Protein AF-A0AB36GFJ5-F1 (afdb_monomer_l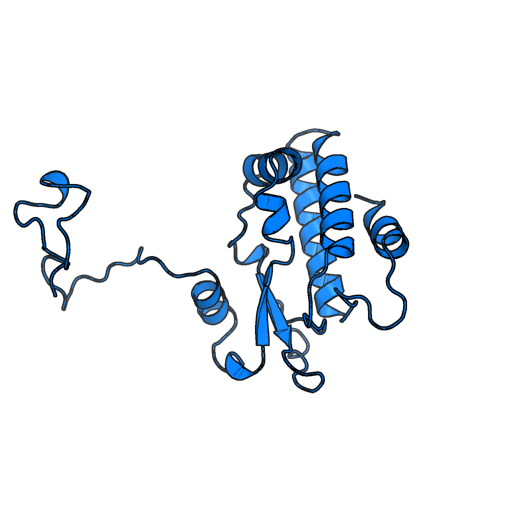ite)

pLDDT: mean 83.59, std 12.07, range [39.03, 96.19]

Secondary structure (DSSP, 8-state):
-B-SS--TTGGGG-S-TTBS-S-TTT---TT----HHHHHHHHH-GGGTTTEEEEESS-HHHHHSHHHHHHHHHTT--TT-GGGEEEEESSTT-PPPTT-SSB-S----S--HHHHHHHHHHHHHHHTSS-HHHHHHHHHHHHHHHHHHHHHT--SS-SSS--HHHHHHHHTT-

Radius of gyration: 20.12 Å; chains: 1; bounding box: 42×55×48 Å

Sequence (174 aa):
GRFVSQDPIGLQGGINLFEYAPNPIIWVDPLGLKNYRDKFWERAGEQDRGKYQVHHIIPQDIFKKEDSGNILRCHGMDVDNLGNLIGLPRNVNDHPRKGSPWFGNAQHNSNHEAYSGAVQRAIVRIGSKGSCLQQKSKLLALQKSLRRMLQRGEPIMKRSGATDQQWDGILRGY

Structure (mmCIF, N/CA/C/O backbone):
data_AF-A0AB36GFJ5-F1
#
_entry.id   AF-A0AB36GFJ5-F1
#
loop_
_atom_site.group_PDB
_atom_site.id
_atom_site.type_symbol
_atom_site.label_atom_id
_atom_site.label_alt_id
_atom_site.label_comp_id
_atom_site.label_asym_id
_atom_site.label_entity_id
_atom_site.label_seq_id
_atom_site.pdbx_PDB_ins_code
_atom_site.Cartn_x
_atom_site.Cartn_y
_atom_site.Cartn_z
_atom_site.occupancy
_atom_site.B_iso_or_equiv
_atom_site.auth_seq_id
_atom_site.auth_comp_id
_atom_site.auth_asym_id
_atom_site.auth_atom_id
_atom_site.pdbx_PDB_model_num
ATOM 1 N N . GLY A 1 1 ? 18.970 -29.376 12.274 1.00 67.88 1 GLY A N 1
ATOM 2 C CA . GLY A 1 1 ? 19.440 -28.015 12.610 1.00 67.88 1 GLY A CA 1
ATOM 3 C C . GLY A 1 1 ? 19.233 -27.767 14.091 1.00 67.88 1 GLY A C 1
ATOM 4 O O . GLY A 1 1 ? 18.512 -28.541 14.705 1.00 67.88 1 GLY A O 1
ATOM 5 N N . ARG A 1 2 ? 19.867 -26.740 14.662 1.00 80.94 2 ARG A N 1
ATOM 6 C CA . ARG A 1 2 ? 19.649 -26.288 16.048 1.00 80.94 2 ARG A CA 1
ATOM 7 C C . ARG A 1 2 ? 19.624 -24.762 16.079 1.00 80.94 2 ARG A C 1
ATOM 9 O O . ARG A 1 2 ? 20.258 -24.149 15.217 1.00 80.94 2 ARG A O 1
ATOM 16 N N . PHE A 1 3 ? 18.923 -24.166 17.034 1.00 80.19 3 PHE A N 1
ATOM 17 C CA . PHE A 1 3 ? 18.995 -22.724 17.255 1.00 80.19 3 PHE A CA 1
ATOM 18 C C . PHE A 1 3 ? 20.374 -22.322 17.801 1.00 80.19 3 PHE A C 1
ATOM 20 O O . PHE A 1 3 ? 21.069 -23.123 18.427 1.00 80.19 3 PHE A O 1
ATOM 27 N N . VAL A 1 4 ? 20.788 -21.081 17.531 1.00 84.12 4 VAL A N 1
ATOM 28 C CA . VAL A 1 4 ? 22.058 -20.511 18.029 1.00 84.12 4 VAL A CA 1
ATOM 29 C C . VAL A 1 4 ? 21.890 -19.948 19.447 1.00 84.12 4 VAL A C 1
ATOM 31 O O . VAL A 1 4 ? 22.831 -19.945 20.234 1.00 84.12 4 VAL A O 1
ATOM 34 N N . SER A 1 5 ? 20.675 -19.524 19.786 1.00 88.62 5 SER A N 1
ATOM 35 C CA . SER A 1 5 ? 20.256 -19.056 21.108 1.00 88.62 5 SER A CA 1
ATOM 36 C C . SER A 1 5 ? 19.120 -19.930 21.646 1.00 88.62 5 SER A C 1
ATOM 38 O O . SER A 1 5 ? 18.409 -20.559 20.866 1.00 88.62 5 SER A O 1
ATOM 40 N N . GLN A 1 6 ? 18.975 -19.970 22.972 1.00 87.56 6 GLN A N 1
ATOM 41 C CA . GLN A 1 6 ? 17.916 -20.713 23.658 1.00 87.56 6 GLN A CA 1
ATOM 42 C C . GLN A 1 6 ? 16.524 -20.269 23.181 1.00 87.56 6 GLN A C 1
ATOM 44 O O . GLN A 1 6 ? 16.296 -19.072 22.989 1.00 87.56 6 GLN A O 1
ATOM 49 N N . ASP A 1 7 ? 15.610 -21.228 23.017 1.00 77.94 7 ASP A N 1
ATOM 50 C CA . ASP A 1 7 ? 14.226 -20.979 22.619 1.00 77.94 7 ASP A CA 1
ATOM 51 C C . ASP A 1 7 ? 13.528 -20.044 23.636 1.00 77.94 7 ASP A C 1
ATOM 53 O O . ASP A 1 7 ? 13.434 -20.392 24.822 1.00 77.94 7 ASP A O 1
ATOM 57 N N . PRO A 1 8 ? 13.034 -18.863 23.206 1.00 81.69 8 PRO A N 1
ATOM 58 C CA . PRO A 1 8 ? 12.338 -17.913 24.070 1.00 81.69 8 PRO A CA 1
ATOM 59 C C . PRO A 1 8 ? 11.087 -18.468 24.763 1.00 81.69 8 PRO A C 1
ATOM 61 O O . PRO A 1 8 ? 10.701 -17.921 25.796 1.00 81.69 8 PRO A O 1
ATOM 64 N N . ILE A 1 9 ? 10.453 -19.529 24.240 1.00 84.94 9 ILE A N 1
ATOM 65 C CA . ILE A 1 9 ? 9.305 -20.176 24.909 1.00 84.94 9 ILE A CA 1
ATOM 66 C C . ILE A 1 9 ? 9.731 -21.191 25.988 1.00 84.94 9 ILE A C 1
ATOM 68 O O . ILE A 1 9 ? 8.894 -21.736 26.711 1.00 84.94 9 ILE A O 1
ATOM 72 N N . GLY A 1 10 ? 11.040 -21.403 26.169 1.00 85.12 10 GLY A N 1
ATOM 73 C CA . GLY A 1 10 ? 11.612 -22.193 27.256 1.00 85.12 10 GLY A CA 1
ATOM 74 C C . GLY A 1 10 ? 11.166 -23.656 27.238 1.00 85.12 10 GLY A C 1
ATOM 75 O O . GLY A 1 10 ? 10.953 -24.245 26.183 1.00 85.12 10 GLY A O 1
ATOM 76 N N . LEU A 1 11 ? 10.987 -24.252 28.421 1.00 87.19 11 LEU A N 1
ATOM 77 C CA . LEU A 1 11 ? 10.573 -25.658 28.553 1.00 87.19 11 LEU A CA 1
ATOM 78 C C . LEU A 1 11 ? 9.170 -25.949 27.988 1.00 87.19 11 LEU A C 1
ATOM 80 O O . LEU A 1 11 ? 8.812 -27.117 27.848 1.00 87.19 11 LEU A O 1
ATOM 84 N N . GLN A 1 12 ? 8.381 -24.923 27.639 1.00 80.88 12 GLN A N 1
ATOM 85 C CA . GLN A 1 12 ? 7.117 -25.123 26.922 1.00 80.88 12 GLN A CA 1
ATOM 86 C C . GLN A 1 12 ? 7.339 -25.589 25.475 1.00 80.88 12 GLN A C 1
ATOM 88 O O . GLN A 1 12 ? 6.467 -26.256 24.925 1.00 80.88 12 GLN A O 1
ATOM 93 N N . GLY A 1 13 ? 8.499 -25.285 24.878 1.00 74.31 13 GLY A N 1
ATOM 94 C CA . GLY A 1 13 ? 8.904 -25.759 23.548 1.00 74.31 13 GLY A CA 1
ATOM 95 C C . GLY A 1 13 ? 9.503 -27.169 23.538 1.00 74.31 13 GLY A C 1
ATOM 96 O O . GLY A 1 13 ? 9.785 -27.709 22.473 1.00 74.31 13 GLY A O 1
ATOM 97 N N . GLY A 1 14 ? 9.679 -27.781 24.713 1.00 83.06 14 GLY A N 1
ATOM 98 C CA . GLY A 1 14 ? 10.312 -29.084 24.887 1.00 83.06 14 GLY A CA 1
ATOM 99 C C . GLY A 1 14 ? 11.520 -29.032 25.820 1.00 83.06 14 GLY A C 1
ATOM 100 O O . GLY A 1 14 ? 11.985 -27.973 26.241 1.00 83.06 14 GLY A O 1
ATOM 101 N N . ILE A 1 15 ? 12.043 -30.210 26.165 1.00 88.62 15 ILE A N 1
ATOM 102 C CA . ILE A 1 15 ? 13.194 -30.332 27.076 1.00 88.62 15 ILE A CA 1
ATOM 103 C C . ILE A 1 15 ? 14.514 -29.890 26.430 1.00 88.62 15 ILE A C 1
ATOM 105 O O . ILE A 1 15 ? 15.471 -29.573 27.135 1.00 88.62 15 ILE A O 1
ATOM 109 N N . ASN A 1 16 ? 14.580 -29.870 25.097 1.00 87.38 16 ASN A N 1
ATOM 110 C CA . ASN A 1 16 ? 15.754 -29.436 24.360 1.00 87.38 16 ASN A CA 1
ATOM 111 C C . ASN A 1 16 ? 15.585 -27.986 23.904 1.00 87.38 16 ASN A C 1
ATOM 113 O O . ASN A 1 16 ? 15.016 -27.684 22.862 1.00 87.38 16 ASN A O 1
ATOM 117 N N . LEU A 1 17 ? 16.167 -27.090 24.691 1.00 85.81 17 LEU A N 1
ATOM 118 C CA . LEU A 1 17 ? 16.067 -25.640 24.547 1.00 85.81 17 LEU A CA 1
ATOM 119 C C . LEU A 1 17 ? 16.710 -25.059 23.272 1.00 85.81 17 LEU A C 1
ATOM 121 O O . LEU A 1 17 ? 16.655 -23.851 23.066 1.00 85.81 17 LEU A O 1
ATOM 125 N N . PHE A 1 18 ? 17.344 -25.882 22.437 1.00 85.62 18 PHE A N 1
ATOM 126 C CA . PHE A 1 18 ? 17.947 -25.473 21.163 1.00 85.62 18 PHE A CA 1
ATOM 127 C C . PHE A 1 18 ? 17.375 -26.254 19.971 1.00 85.62 18 PHE A C 1
ATOM 129 O O . PHE A 1 18 ? 17.924 -26.199 18.864 1.00 85.62 18 PHE A O 1
ATOM 136 N N . GLU A 1 19 ? 16.312 -27.025 20.186 1.00 81.69 19 GLU A N 1
ATOM 137 C CA . GLU A 1 19 ? 15.701 -27.860 19.162 1.00 81.69 19 GLU A CA 1
ATOM 138 C C . GLU A 1 19 ? 14.952 -27.016 18.132 1.00 81.69 19 GLU A C 1
ATOM 140 O O . GLU A 1 19 ? 14.069 -26.245 18.471 1.00 81.69 19 GLU A O 1
ATOM 145 N N . TYR A 1 20 ? 15.317 -27.170 16.858 1.00 72.50 20 TYR A N 1
ATOM 146 C CA . TYR A 1 20 ? 14.662 -26.459 15.758 1.00 72.50 20 TYR A CA 1
ATOM 147 C C . TYR A 1 20 ? 13.329 -27.108 15.355 1.00 72.50 20 TYR A C 1
ATOM 149 O O . TYR A 1 20 ? 12.336 -26.425 15.141 1.00 72.50 20 TYR A O 1
ATOM 157 N N . ALA A 1 21 ? 13.330 -28.434 15.205 1.00 72.31 21 ALA A N 1
ATOM 158 C CA . ALA A 1 21 ? 12.153 -29.242 14.914 1.00 72.31 21 ALA A CA 1
ATOM 159 C C . ALA A 1 21 ? 12.449 -30.705 15.292 1.00 72.31 21 ALA A C 1
ATOM 161 O O . ALA A 1 21 ? 13.578 -31.148 15.040 1.00 72.31 21 ALA A O 1
ATOM 162 N N . PRO A 1 22 ? 11.454 -31.475 15.774 1.00 72.19 22 PRO A N 1
ATOM 163 C CA . PRO A 1 22 ? 11.628 -32.882 16.153 1.00 72.19 22 PRO A CA 1
ATOM 164 C C . PRO A 1 22 ? 12.218 -33.761 15.050 1.00 72.19 22 PRO A C 1
ATOM 166 O O . PRO A 1 22 ? 12.965 -34.703 15.305 1.00 72.19 22 PRO A O 1
ATOM 169 N N . ASN A 1 23 ? 11.900 -33.447 13.792 1.00 73.62 23 ASN A N 1
ATOM 170 C CA . ASN A 1 23 ? 12.552 -34.050 12.640 1.00 73.62 23 ASN A CA 1
ATOM 171 C C . ASN A 1 23 ? 12.507 -33.080 11.444 1.00 73.62 23 ASN A C 1
ATOM 173 O O . ASN A 1 23 ? 11.442 -32.897 10.854 1.00 73.62 23 ASN A O 1
ATOM 177 N N . PRO A 1 24 ? 13.646 -32.495 11.034 1.00 62.31 24 PRO A N 1
ATOM 178 C CA . PRO A 1 24 ? 13.695 -31.484 9.976 1.00 62.31 24 PRO A CA 1
ATOM 179 C C . PRO A 1 24 ? 13.439 -32.034 8.561 1.00 62.31 24 PRO A C 1
ATOM 181 O O . PRO A 1 24 ? 13.381 -31.250 7.621 1.00 62.31 24 PRO A O 1
ATOM 184 N N . ILE A 1 25 ? 13.322 -33.357 8.384 1.00 70.50 25 ILE A N 1
ATOM 185 C CA . ILE A 1 25 ? 12.964 -33.982 7.098 1.00 70.50 25 ILE A CA 1
ATOM 186 C C . ILE A 1 25 ? 11.441 -33.997 6.902 1.00 70.50 25 ILE A C 1
ATOM 188 O O . ILE A 1 25 ? 10.972 -33.912 5.772 1.00 70.50 25 ILE A O 1
ATOM 192 N N . ILE A 1 26 ? 10.667 -34.101 7.988 1.00 71.25 26 ILE A N 1
ATOM 193 C CA . ILE A 1 26 ? 9.200 -34.250 7.928 1.00 71.25 26 ILE A CA 1
ATOM 194 C C . ILE A 1 26 ? 8.449 -33.028 8.480 1.00 71.25 26 ILE A C 1
ATOM 196 O O . ILE A 1 26 ? 7.298 -32.813 8.112 1.00 71.25 26 ILE A O 1
ATOM 200 N N . TRP A 1 27 ? 9.079 -32.226 9.347 1.00 63.31 27 TRP A N 1
ATOM 201 C CA . TRP A 1 27 ? 8.486 -31.018 9.921 1.00 63.31 27 TRP A CA 1
ATOM 202 C C . TRP A 1 27 ? 8.928 -29.782 9.144 1.00 63.31 27 TRP A C 1
ATOM 204 O O . TRP A 1 27 ? 10.112 -29.453 9.077 1.00 63.31 27 TRP A O 1
ATOM 214 N N . VAL A 1 28 ? 7.942 -29.084 8.592 1.00 61.94 28 VAL A N 1
ATOM 215 C CA . VAL A 1 28 ? 8.068 -27.738 8.030 1.00 61.94 28 VAL A CA 1
ATOM 216 C C . VAL A 1 28 ? 7.496 -26.772 9.059 1.00 61.94 28 VAL A C 1
ATOM 218 O O . VAL A 1 28 ? 6.428 -27.058 9.589 1.00 61.94 28 VAL A O 1
ATOM 221 N N . ASP A 1 29 ? 8.166 -25.647 9.326 1.00 64.81 29 ASP A N 1
ATOM 222 C CA . ASP A 1 29 ? 7.570 -24.496 10.020 1.00 64.81 29 ASP A CA 1
ATOM 223 C C . ASP A 1 29 ? 6.741 -23.686 9.004 1.00 64.81 29 ASP A C 1
ATOM 225 O O . ASP A 1 29 ? 7.310 -22.917 8.220 1.00 64.81 29 ASP A O 1
ATOM 229 N N . PRO A 1 30 ? 5.403 -23.846 8.952 1.00 57.06 30 PRO A N 1
ATOM 230 C CA . PRO A 1 30 ? 4.579 -23.171 7.956 1.00 57.06 30 PRO A CA 1
ATOM 231 C C . PRO A 1 30 ? 4.366 -21.691 8.308 1.00 57.06 30 PRO A C 1
ATOM 233 O O . PRO A 1 30 ? 3.924 -20.919 7.457 1.00 57.06 30 PRO A O 1
ATOM 236 N N . LEU A 1 31 ? 4.658 -21.303 9.558 1.00 61.03 31 LEU A N 1
ATOM 237 C CA . LEU A 1 31 ? 4.489 -19.955 10.099 1.00 61.03 31 LEU A CA 1
ATOM 238 C C . LEU A 1 31 ? 5.762 -19.114 10.007 1.00 61.03 31 LEU A C 1
ATOM 240 O O . LEU A 1 31 ? 5.740 -17.961 10.447 1.00 61.03 31 LEU A O 1
ATOM 244 N N . GLY A 1 32 ? 6.835 -19.664 9.428 1.00 63.12 32 GLY A N 1
ATOM 245 C CA . GLY A 1 32 ? 8.122 -18.997 9.291 1.00 63.12 32 GLY A CA 1
ATOM 246 C C . GLY A 1 32 ? 7.976 -17.523 8.904 1.00 63.12 32 GLY A C 1
ATOM 247 O O . GLY A 1 32 ? 7.148 -17.157 8.062 1.00 63.12 32 GLY A O 1
ATOM 248 N N . LEU A 1 33 ? 8.777 -16.666 9.545 1.00 68.75 33 LEU A N 1
ATOM 249 C CA . LEU A 1 33 ? 8.737 -15.207 9.410 1.00 68.75 33 LEU A CA 1
ATOM 250 C C . LEU A 1 33 ? 9.101 -14.765 7.982 1.00 68.75 33 LEU A C 1
ATOM 252 O O . LEU A 1 33 ? 10.216 -14.332 7.698 1.00 68.75 33 LEU A O 1
ATOM 256 N N . LYS A 1 34 ? 8.140 -14.856 7.061 1.00 79.81 34 LYS A N 1
ATOM 257 C CA . LYS A 1 34 ? 8.259 -14.306 5.711 1.00 79.81 34 LYS A CA 1
ATOM 258 C C . LYS A 1 34 ? 8.089 -12.796 5.783 1.00 79.81 34 LYS A C 1
ATOM 260 O O . LYS A 1 34 ? 7.054 -12.295 6.238 1.00 79.81 34 LYS A O 1
ATOM 265 N N . ASN A 1 35 ? 9.081 -12.067 5.286 1.00 89.19 35 ASN A N 1
ATOM 266 C CA . ASN A 1 35 ? 8.941 -10.628 5.109 1.00 89.19 35 ASN A CA 1
ATOM 267 C C . ASN A 1 35 ? 7.860 -10.320 4.049 1.00 89.19 35 ASN A C 1
ATOM 269 O O . ASN A 1 35 ? 7.476 -11.170 3.238 1.00 89.19 35 ASN A O 1
ATOM 273 N N . TYR A 1 36 ? 7.356 -9.086 4.047 1.00 92.38 36 TYR A N 1
ATOM 274 C CA . TYR A 1 36 ? 6.284 -8.663 3.140 1.00 92.38 36 TYR A CA 1
ATOM 275 C C . TYR A 1 36 ? 6.660 -8.779 1.653 1.00 92.38 36 TYR A C 1
ATOM 277 O O . TYR A 1 36 ? 5.789 -8.988 0.809 1.00 92.38 36 TYR A O 1
ATOM 285 N N . ARG A 1 37 ? 7.953 -8.676 1.313 1.00 93.50 37 ARG A N 1
ATOM 286 C CA . ARG A 1 37 ? 8.434 -8.763 -0.073 1.00 93.50 37 ARG A CA 1
ATOM 287 C C . ARG A 1 37 ? 8.320 -10.192 -0.583 1.00 93.50 37 ARG A C 1
ATOM 289 O O . ARG A 1 37 ? 7.846 -10.387 -1.694 1.00 93.50 37 ARG A O 1
ATOM 296 N N . ASP A 1 38 ? 8.693 -11.171 0.232 1.00 92.50 38 ASP A N 1
ATOM 297 C CA . ASP A 1 38 ? 8.582 -12.584 -0.131 1.00 92.50 38 ASP A CA 1
ATOM 298 C C . ASP A 1 38 ? 7.113 -12.999 -0.268 1.00 92.50 38 ASP A C 1
ATOM 300 O O . ASP A 1 38 ? 6.750 -13.615 -1.267 1.00 92.50 38 ASP A O 1
ATOM 304 N N . LYS A 1 39 ? 6.237 -12.550 0.647 1.00 92.06 39 LYS A N 1
ATOM 305 C CA . LYS A 1 39 ? 4.777 -12.742 0.519 1.00 92.06 39 LYS A CA 1
ATOM 306 C C . LYS A 1 39 ? 4.240 -12.164 -0.795 1.00 92.06 39 LYS A C 1
ATOM 308 O O . LYS A 1 39 ? 3.403 -12.782 -1.453 1.00 92.06 39 LYS A O 1
ATOM 313 N N . PHE A 1 40 ? 4.702 -10.971 -1.175 1.00 94.44 40 PHE A N 1
ATOM 314 C CA . PHE A 1 40 ? 4.312 -10.345 -2.435 1.00 94.44 40 PHE A CA 1
ATOM 315 C C . PHE A 1 40 ? 4.761 -11.180 -3.636 1.00 94.44 40 PHE A C 1
ATOM 317 O O . PHE A 1 40 ? 3.937 -11.472 -4.501 1.00 94.44 40 PHE A O 1
ATOM 324 N N . TRP A 1 41 ? 6.032 -11.583 -3.694 1.00 93.56 41 TRP A N 1
ATOM 325 C CA . TRP A 1 41 ? 6.581 -12.296 -4.849 1.00 93.56 41 TRP A CA 1
ATOM 326 C C . TRP A 1 41 ? 6.030 -13.712 -5.013 1.00 93.56 41 TRP A C 1
ATOM 328 O O . TRP A 1 41 ? 5.756 -14.118 -6.141 1.00 93.56 41 TRP A O 1
ATOM 338 N N . GLU A 1 42 ? 5.728 -14.399 -3.911 1.00 91.56 42 GLU A N 1
ATOM 339 C CA . GLU A 1 42 ? 5.006 -15.676 -3.921 1.00 91.56 42 GLU A CA 1
ATOM 340 C C . GLU A 1 42 ? 3.641 -15.552 -4.617 1.00 91.56 42 GLU A C 1
ATOM 342 O O . GLU A 1 42 ? 3.214 -16.451 -5.342 1.00 91.56 42 GLU A O 1
ATOM 347 N N . ARG A 1 43 ? 2.959 -14.410 -4.453 1.00 91.56 43 ARG A N 1
ATOM 348 C CA . ARG A 1 43 ? 1.630 -14.186 -5.033 1.00 91.56 43 ARG A CA 1
ATOM 349 C C . ARG A 1 43 ? 1.649 -13.536 -6.420 1.00 91.56 43 ARG A C 1
ATOM 351 O O . ARG A 1 43 ? 0.755 -13.821 -7.224 1.00 91.56 43 ARG A O 1
ATOM 358 N N . ALA A 1 44 ? 2.611 -12.652 -6.675 1.00 90.25 44 ALA A N 1
ATOM 359 C CA . ALA A 1 44 ? 2.742 -11.865 -7.903 1.00 90.25 44 ALA A CA 1
ATOM 360 C C . ALA A 1 44 ? 3.574 -12.565 -8.997 1.00 90.25 44 ALA A C 1
ATOM 362 O O . ALA A 1 44 ? 3.452 -12.215 -10.175 1.00 90.25 44 ALA A O 1
ATOM 363 N N . GLY A 1 45 ? 4.384 -13.557 -8.615 1.00 90.06 45 GLY A N 1
ATOM 364 C CA . GLY A 1 45 ? 5.301 -14.287 -9.485 1.00 90.06 45 GLY A CA 1
ATOM 365 C C . GLY A 1 45 ? 6.710 -13.685 -9.497 1.00 90.06 45 GLY A C 1
ATOM 366 O O . GLY A 1 45 ? 6.891 -12.483 -9.683 1.00 90.06 45 GLY A O 1
ATOM 367 N N . GLU A 1 46 ? 7.716 -14.542 -9.329 1.00 89.25 46 GLU A N 1
ATOM 368 C CA . GLU A 1 46 ? 9.134 -14.184 -9.149 1.00 89.25 46 GLU A CA 1
ATOM 369 C C . GLU A 1 46 ? 9.826 -13.667 -10.422 1.00 89.25 46 GLU A C 1
ATOM 371 O O . GLU A 1 46 ? 10.871 -13.021 -10.353 1.00 89.25 46 GLU A O 1
ATOM 376 N N . GLN A 1 47 ? 9.249 -13.908 -11.601 1.00 86.56 47 GLN A N 1
ATOM 377 C CA . GLN A 1 47 ? 9.903 -13.644 -12.888 1.00 86.56 47 GLN A CA 1
ATOM 378 C C . GLN A 1 47 ? 10.292 -12.173 -13.117 1.00 86.56 47 GLN A C 1
ATOM 380 O O . GLN A 1 47 ? 11.176 -11.878 -13.918 1.00 86.56 47 GLN A O 1
ATOM 385 N N . ASP A 1 48 ? 9.643 -11.249 -12.405 1.00 84.06 48 ASP A N 1
ATOM 386 C CA . ASP A 1 48 ? 9.858 -9.809 -12.528 1.00 84.06 48 ASP A CA 1
ATOM 387 C C . ASP A 1 48 ? 10.574 -9.203 -11.293 1.00 84.06 48 ASP A C 1
ATOM 389 O O . ASP A 1 48 ? 10.742 -7.984 -11.206 1.00 84.06 48 ASP A O 1
ATOM 393 N N . ARG A 1 49 ? 11.079 -10.026 -10.355 1.00 89.00 49 ARG A N 1
ATOM 394 C CA . ARG A 1 49 ? 11.718 -9.570 -9.098 1.00 89.00 49 ARG A CA 1
ATOM 395 C C . ARG A 1 49 ? 12.892 -8.612 -9.297 1.00 89.00 49 ARG A C 1
ATOM 397 O O . ARG A 1 49 ? 13.071 -7.674 -8.513 1.00 89.00 49 ARG A O 1
ATOM 404 N N . GLY A 1 50 ? 13.654 -8.791 -10.375 1.00 89.00 50 GLY A N 1
ATOM 405 C CA . GLY A 1 50 ? 14.763 -7.907 -10.755 1.00 89.00 50 GLY A CA 1
ATOM 406 C C . GLY A 1 50 ? 14.330 -6.544 -11.314 1.00 89.00 50 GLY A C 1
ATOM 407 O O . GLY A 1 50 ? 15.072 -5.572 -11.197 1.00 89.00 50 GLY A O 1
ATOM 408 N N . LYS A 1 51 ? 13.104 -6.425 -11.830 1.00 89.00 51 LYS A N 1
ATOM 409 C CA . LYS A 1 51 ? 12.608 -5.226 -12.532 1.00 89.00 51 LYS A CA 1
ATOM 410 C C . LYS A 1 51 ? 11.768 -4.301 -11.654 1.00 89.00 51 LYS A C 1
ATOM 412 O O . LYS A 1 51 ? 11.711 -3.100 -11.901 1.00 89.00 51 LYS A O 1
ATOM 417 N N . TYR A 1 52 ? 11.155 -4.838 -10.597 1.00 90.69 52 TYR A N 1
ATOM 418 C CA . TYR A 1 52 ? 10.265 -4.071 -9.724 1.00 90.69 52 TYR A CA 1
ATOM 419 C C . TYR A 1 52 ? 10.709 -4.086 -8.270 1.00 90.69 52 TYR A C 1
ATOM 421 O O . TYR A 1 52 ? 11.258 -5.059 -7.751 1.00 90.69 52 TYR A O 1
ATOM 429 N N . GLN A 1 53 ? 10.379 -3.004 -7.583 1.00 90.44 53 GLN A N 1
ATOM 430 C CA . GLN A 1 53 ? 10.422 -2.909 -6.136 1.00 90.44 53 GLN A CA 1
ATOM 431 C C . GLN A 1 53 ? 9.016 -3.035 -5.553 1.00 90.44 53 GLN A C 1
ATOM 433 O O . GLN A 1 53 ? 8.056 -2.480 -6.080 1.00 90.44 53 GLN A O 1
ATOM 438 N N . VAL A 1 54 ? 8.902 -3.779 -4.454 1.00 92.94 54 VAL A N 1
ATOM 439 C CA . VAL A 1 54 ? 7.662 -3.860 -3.678 1.00 92.94 54 VAL A CA 1
ATOM 440 C C . VAL A 1 54 ? 7.487 -2.549 -2.921 1.00 92.94 54 VAL A C 1
ATOM 442 O O . VAL A 1 54 ? 8.407 -2.118 -2.229 1.00 92.94 54 VAL A O 1
ATOM 445 N N . HIS A 1 55 ? 6.318 -1.941 -3.067 1.00 92.38 55 HIS A N 1
ATOM 446 C CA . HIS A 1 55 ? 5.957 -0.651 -2.505 1.00 92.38 55 HIS A CA 1
ATOM 447 C C . HIS A 1 55 ? 4.648 -0.759 -1.715 1.00 92.38 55 HIS A C 1
ATOM 449 O O . HIS A 1 55 ? 3.732 -1.485 -2.114 1.00 92.38 55 HIS A O 1
ATOM 455 N N . HIS A 1 56 ? 4.551 -0.017 -0.612 1.00 93.88 56 HIS A N 1
ATOM 456 C CA . HIS A 1 56 ? 3.330 0.099 0.183 1.00 93.88 56 HIS A CA 1
ATOM 457 C C . HIS A 1 56 ? 2.415 1.187 -0.392 1.00 93.88 56 HIS A C 1
ATOM 459 O O . HIS A 1 56 ? 2.799 2.348 -0.454 1.00 93.88 56 HIS A O 1
ATOM 465 N N . ILE A 1 57 ? 1.196 0.826 -0.793 1.00 94.31 57 ILE A N 1
ATOM 466 C CA . ILE A 1 57 ? 0.204 1.732 -1.396 1.00 94.31 57 ILE A CA 1
ATOM 467 C C . ILE A 1 57 ? -0.169 2.850 -0.419 1.00 94.31 57 ILE A C 1
ATOM 469 O O . ILE A 1 57 ? -0.118 4.028 -0.773 1.00 94.31 57 ILE A O 1
ATOM 473 N N . ILE A 1 58 ? -0.550 2.476 0.805 1.00 94.81 58 ILE A N 1
ATOM 474 C CA . ILE A 1 58 ? -0.612 3.385 1.947 1.00 94.81 58 ILE A CA 1
ATOM 475 C C . ILE A 1 58 ? 0.779 3.361 2.589 1.00 94.81 58 ILE A C 1
ATOM 477 O O . ILE A 1 58 ? 1.197 2.292 3.048 1.00 94.81 58 ILE A O 1
ATOM 481 N N . PRO A 1 59 ? 1.490 4.501 2.624 1.00 93.50 59 PRO A N 1
ATOM 482 C CA . PRO A 1 59 ? 2.857 4.567 3.119 1.00 93.50 59 PRO A CA 1
ATOM 483 C C . PRO A 1 59 ? 3.036 4.025 4.541 1.00 93.50 59 PRO A C 1
ATOM 485 O O . PRO A 1 59 ? 2.235 4.296 5.438 1.00 93.50 59 PRO A O 1
ATOM 488 N N . GLN A 1 60 ? 4.122 3.277 4.756 1.00 93.00 60 GLN A N 1
ATOM 489 C CA . GLN A 1 60 ? 4.440 2.651 6.044 1.00 93.00 60 GLN A CA 1
ATOM 490 C C . GLN A 1 60 ? 4.581 3.671 7.188 1.00 93.00 60 GLN A C 1
ATOM 492 O O . GLN A 1 60 ? 4.264 3.348 8.333 1.00 93.00 60 GLN A O 1
ATOM 497 N N . ASP A 1 61 ? 5.044 4.893 6.911 1.00 92.31 61 ASP A N 1
ATOM 498 C CA . ASP A 1 61 ? 5.177 5.955 7.914 1.00 92.31 61 ASP A CA 1
ATOM 499 C C . ASP A 1 61 ? 3.824 6.378 8.499 1.00 92.31 61 ASP A C 1
ATOM 501 O O . ASP A 1 61 ? 3.757 6.684 9.685 1.00 92.31 61 ASP A O 1
ATOM 505 N N . ILE A 1 62 ? 2.735 6.300 7.728 1.00 94.75 62 ILE A N 1
ATOM 506 C CA . ILE A 1 62 ? 1.381 6.628 8.200 1.00 94.75 62 ILE A CA 1
ATOM 507 C C . ILE A 1 62 ? 0.911 5.626 9.262 1.00 94.75 62 ILE A C 1
ATOM 509 O O . ILE A 1 62 ? 0.345 6.021 10.275 1.00 94.75 62 ILE A O 1
ATOM 513 N N . PHE A 1 63 ? 1.214 4.335 9.099 1.00 94.44 63 PHE A N 1
ATOM 514 C CA . PHE A 1 63 ? 0.873 3.310 10.097 1.00 94.44 63 PHE A CA 1
ATOM 515 C C . PHE A 1 63 ? 1.621 3.486 11.430 1.00 94.44 63 PHE A C 1
ATOM 517 O O . PHE A 1 63 ? 1.186 2.958 12.456 1.00 94.44 63 PHE A O 1
ATOM 524 N N . LYS A 1 64 ? 2.748 4.211 11.423 1.00 93.00 64 LYS A N 1
ATOM 525 C CA . LYS A 1 64 ? 3.550 4.507 12.620 1.00 93.00 64 LYS A CA 1
ATOM 526 C C . LYS A 1 64 ? 3.058 5.742 13.378 1.00 93.00 64 LYS A C 1
ATOM 528 O O . LYS A 1 64 ? 3.433 5.907 14.535 1.00 93.00 64 LYS A O 1
ATOM 533 N N . LYS A 1 65 ? 2.239 6.598 12.760 1.00 93.38 65 LYS A N 1
ATOM 534 C CA . LYS A 1 65 ? 1.669 7.778 13.421 1.00 93.38 65 LYS A CA 1
ATOM 535 C C . LYS A 1 65 ? 0.490 7.366 14.293 1.00 93.38 65 LYS A C 1
ATOM 537 O O . LYS A 1 65 ? -0.291 6.498 13.912 1.00 93.38 65 LYS A O 1
ATOM 542 N N . GLU A 1 66 ? 0.368 7.974 15.467 1.00 90.31 66 GLU A N 1
ATOM 543 C CA . GLU A 1 66 ? -0.661 7.601 16.440 1.00 90.31 66 GLU A CA 1
ATOM 544 C C . GLU A 1 66 ? -2.074 7.826 15.888 1.00 90.31 66 GLU A C 1
ATOM 546 O O . GLU A 1 66 ? -2.902 6.923 15.931 1.00 90.31 66 GLU A O 1
ATOM 551 N N . ASP A 1 67 ? -2.325 8.983 15.279 1.00 91.38 67 ASP A N 1
ATOM 552 C CA . ASP A 1 67 ? -3.628 9.369 14.735 1.00 91.38 67 ASP A CA 1
ATOM 553 C C . ASP A 1 67 ? -4.154 8.382 13.672 1.00 91.38 67 ASP A C 1
ATOM 555 O O . ASP A 1 67 ? -5.155 7.685 13.837 1.00 91.38 67 ASP A O 1
ATOM 559 N N . SER A 1 68 ? -3.438 8.305 12.564 1.00 93.56 68 SER A N 1
ATOM 560 C CA . SER A 1 68 ? -3.794 7.601 11.345 1.00 93.56 68 SER A CA 1
ATOM 561 C C . SER A 1 68 ? -3.491 6.114 11.459 1.00 93.56 68 SER A C 1
ATOM 563 O O . SER A 1 68 ? -4.289 5.296 11.003 1.00 93.56 68 SER A O 1
ATOM 565 N N . GLY A 1 69 ? -2.409 5.743 12.145 1.00 92.81 69 GLY A N 1
ATOM 566 C CA . GLY A 1 69 ? -2.087 4.356 12.450 1.00 92.81 69 GLY A CA 1
ATOM 567 C C . GLY A 1 69 ? -3.139 3.692 13.337 1.00 92.81 69 GLY A C 1
ATOM 568 O O . GLY A 1 69 ? -3.520 2.556 13.053 1.00 92.81 69 GLY A O 1
ATOM 569 N N . ASN A 1 70 ? -3.675 4.384 14.353 1.00 92.38 70 ASN A N 1
ATOM 5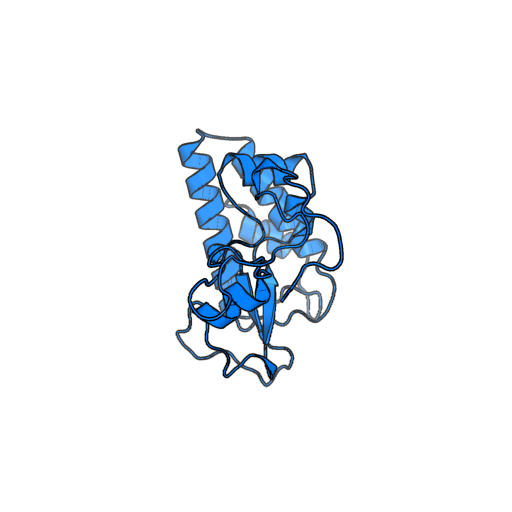70 C CA . ASN A 1 70 ? -4.773 3.841 15.160 1.00 92.38 70 ASN A CA 1
ATOM 571 C C . ASN A 1 70 ? -6.035 3.632 14.322 1.00 92.38 70 ASN A C 1
ATOM 573 O O . ASN A 1 70 ? -6.602 2.544 14.363 1.00 92.38 70 ASN A O 1
ATOM 577 N N . ILE A 1 71 ? -6.425 4.612 13.497 1.00 94.31 71 ILE A N 1
ATOM 578 C CA . ILE A 1 71 ? -7.579 4.478 12.592 1.00 94.31 71 ILE A CA 1
ATOM 579 C C . ILE A 1 71 ? -7.420 3.244 11.691 1.00 94.31 71 ILE A C 1
ATOM 581 O O . ILE A 1 71 ? -8.323 2.413 11.615 1.00 94.31 71 ILE A O 1
ATOM 585 N N . LEU A 1 72 ? -6.268 3.089 11.034 1.00 94.62 72 LEU A N 1
ATOM 586 C CA . LEU A 1 72 ? -6.007 1.963 10.133 1.00 94.62 72 LEU A CA 1
ATOM 587 C C . LEU A 1 72 ? -6.070 0.613 10.866 1.00 94.62 72 LEU A C 1
ATOM 589 O O . LEU A 1 72 ? -6.777 -0.296 10.420 1.00 94.62 72 LEU A O 1
ATOM 593 N N . ARG A 1 73 ? -5.387 0.495 12.013 1.00 91.31 73 ARG A N 1
ATOM 594 C CA . ARG A 1 73 ? -5.356 -0.739 12.816 1.00 91.31 73 ARG A CA 1
ATOM 595 C C . ARG A 1 73 ? -6.732 -1.112 13.362 1.00 91.31 73 ARG A C 1
ATOM 597 O O . ARG A 1 73 ? -7.113 -2.276 13.271 1.00 91.31 73 ARG A O 1
ATOM 604 N N . CYS A 1 74 ? -7.504 -0.143 13.859 1.00 91.00 74 CYS A N 1
ATOM 605 C CA . CYS A 1 74 ? -8.868 -0.373 14.344 1.00 91.00 74 CYS A CA 1
ATOM 606 C C . CYS A 1 74 ? -9.790 -0.955 13.260 1.00 91.00 74 CYS A C 1
ATOM 608 O O . CYS A 1 74 ? -10.713 -1.701 13.579 1.00 91.00 74 CYS A O 1
ATOM 610 N N . HIS A 1 75 ? -9.522 -0.670 11.981 1.00 93.06 75 HIS A N 1
ATOM 611 C CA . HIS A 1 75 ? -10.276 -1.209 10.842 1.00 93.06 75 HIS A CA 1
ATOM 612 C C . HIS A 1 75 ? -9.679 -2.491 10.240 1.00 93.06 75 HIS A C 1
ATOM 614 O O . HIS A 1 75 ? -10.163 -2.978 9.212 1.00 93.06 75 HIS A O 1
ATOM 620 N N . GLY A 1 76 ? -8.662 -3.068 10.889 1.00 92.12 76 GLY A N 1
ATOM 621 C CA . GLY A 1 76 ? -7.991 -4.296 10.463 1.00 92.12 76 GLY A CA 1
ATOM 622 C C . GLY A 1 76 ? -7.097 -4.115 9.236 1.00 92.12 76 GLY A C 1
ATOM 623 O O . GLY A 1 76 ? -6.837 -5.083 8.522 1.00 92.12 76 GLY A O 1
ATOM 624 N N . MET A 1 77 ? -6.661 -2.885 8.950 1.00 94.00 77 MET A N 1
ATOM 625 C CA . MET A 1 77 ? -5.677 -2.634 7.904 1.00 94.00 77 MET A CA 1
ATOM 626 C C . MET A 1 77 ? -4.280 -2.852 8.470 1.00 94.00 77 MET A C 1
ATOM 628 O O . MET A 1 77 ? -3.875 -2.196 9.428 1.00 94.00 77 MET A O 1
ATOM 632 N N . ASP A 1 78 ? -3.550 -3.766 7.848 1.00 93.00 78 ASP A N 1
ATOM 633 C CA . ASP A 1 78 ? -2.174 -4.080 8.197 1.00 93.00 78 ASP A CA 1
ATOM 634 C C . ASP A 1 78 ? -1.219 -3.508 7.146 1.00 93.00 78 ASP A C 1
ATOM 636 O O . ASP A 1 78 ? -1.518 -3.505 5.946 1.00 93.00 78 ASP A O 1
ATOM 640 N N . VAL A 1 79 ? -0.080 -3.000 7.619 1.00 94.69 79 VAL A N 1
ATOM 641 C CA . VAL A 1 79 ? 0.896 -2.318 6.771 1.00 94.69 79 VAL A CA 1
ATOM 642 C C . VAL A 1 79 ? 1.466 -3.256 5.714 1.00 94.69 79 VAL A C 1
ATOM 644 O O . VAL A 1 79 ? 1.563 -2.861 4.558 1.00 94.69 79 VAL A O 1
ATOM 647 N N . ASP A 1 80 ? 1.734 -4.508 6.075 1.00 94.50 80 ASP A N 1
ATOM 648 C CA . ASP A 1 80 ? 2.400 -5.512 5.244 1.00 94.50 80 ASP A CA 1
ATOM 649 C C . ASP A 1 80 ? 1.416 -6.473 4.559 1.00 94.50 80 ASP A C 1
ATOM 651 O O . ASP A 1 80 ? 1.813 -7.446 3.907 1.00 94.50 80 ASP A O 1
ATOM 655 N N . ASN A 1 81 ? 0.115 -6.193 4.662 1.00 93.50 81 ASN A N 1
ATOM 656 C CA . ASN A 1 81 ? -0.924 -6.947 3.984 1.00 93.50 81 ASN A CA 1
ATOM 657 C C . ASN A 1 81 ? -0.743 -6.875 2.462 1.00 93.50 81 ASN A C 1
ATOM 659 O O . ASN A 1 81 ? -0.536 -5.798 1.908 1.00 93.50 81 ASN A O 1
ATOM 663 N N . LEU A 1 82 ? -0.943 -7.993 1.756 1.00 93.19 82 LEU A N 1
ATOM 664 C CA . LEU A 1 82 ? -0.883 -8.059 0.286 1.00 93.19 82 LEU A CA 1
ATOM 665 C C . LEU A 1 82 ? -1.782 -7.018 -0.414 1.00 93.19 82 LEU A C 1
ATOM 667 O O . LEU A 1 82 ? -1.463 -6.538 -1.502 1.00 93.19 82 LEU A O 1
ATOM 671 N N . GLY A 1 83 ? -2.905 -6.639 0.200 1.00 93.94 83 GLY A N 1
ATOM 672 C CA . GLY A 1 83 ? -3.790 -5.575 -0.277 1.00 93.94 83 GLY A CA 1
ATOM 673 C C . GLY A 1 83 ? -3.149 -4.185 -0.263 1.00 93.94 83 GLY A C 1
ATOM 674 O O . GLY A 1 83 ? -3.526 -3.341 -1.074 1.00 93.94 83 GLY A O 1
ATOM 675 N N . ASN A 1 84 ? -2.155 -3.971 0.600 1.00 96.19 84 ASN A N 1
ATOM 676 C CA . ASN A 1 84 ? -1.374 -2.746 0.700 1.00 96.19 84 ASN A CA 1
ATOM 677 C C . ASN A 1 84 ? -0.067 -2.787 -0.102 1.00 96.19 84 ASN A C 1
ATOM 679 O O . ASN A 1 84 ? 0.651 -1.797 -0.118 1.00 96.19 84 ASN A O 1
ATOM 683 N N . LEU A 1 85 ? 0.250 -3.887 -0.784 1.00 95.56 85 LEU A N 1
ATOM 684 C CA . LEU A 1 85 ? 1.473 -4.006 -1.576 1.00 95.56 85 LEU A CA 1
ATOM 685 C C . LEU A 1 85 ? 1.191 -3.840 -3.073 1.00 95.56 85 LEU A C 1
ATOM 687 O O . LEU A 1 85 ? 0.124 -4.209 -3.581 1.00 95.56 85 LEU A O 1
ATOM 691 N N . ILE A 1 86 ? 2.165 -3.280 -3.784 1.00 93.50 86 ILE A N 1
ATOM 692 C CA . ILE A 1 86 ? 2.198 -3.179 -5.244 1.00 93.50 86 ILE A CA 1
ATOM 693 C C . ILE A 1 86 ? 3.651 -3.193 -5.731 1.00 93.50 86 ILE A C 1
ATOM 695 O O . ILE A 1 86 ? 4.529 -2.609 -5.105 1.00 93.50 86 ILE A O 1
ATOM 699 N N . GLY A 1 87 ? 3.920 -3.861 -6.848 1.00 93.25 87 GLY A N 1
ATOM 700 C CA . GLY A 1 87 ? 5.219 -3.817 -7.510 1.00 93.25 87 GLY A CA 1
ATOM 701 C C . GLY A 1 87 ? 5.307 -2.599 -8.422 1.00 93.25 87 GLY A C 1
ATOM 702 O O . GLY A 1 87 ? 4.484 -2.448 -9.326 1.00 93.25 87 GLY A O 1
ATOM 703 N N . LEU A 1 88 ? 6.307 -1.748 -8.212 1.00 90.94 88 LEU A N 1
ATOM 704 C CA . LEU A 1 88 ? 6.568 -0.566 -9.031 1.00 90.94 88 LEU A CA 1
ATOM 705 C C . LEU A 1 88 ? 7.890 -0.703 -9.794 1.00 90.94 88 LEU A C 1
ATOM 707 O O . LEU A 1 88 ? 8.845 -1.249 -9.233 1.00 90.94 88 LEU A O 1
ATOM 711 N N . PRO A 1 89 ? 7.960 -0.246 -11.054 1.00 89.56 89 PRO A N 1
ATOM 712 C CA . PRO A 1 89 ? 9.165 -0.332 -11.868 1.00 89.56 89 PRO A CA 1
ATOM 713 C C . PRO A 1 89 ? 10.355 0.361 -11.208 1.00 89.56 89 PRO A C 1
ATOM 715 O O . PRO A 1 89 ? 10.213 1.443 -10.632 1.00 89.56 89 PRO A O 1
ATOM 718 N N . ARG A 1 90 ? 11.540 -0.247 -11.328 1.00 85.94 90 ARG A N 1
ATOM 719 C CA . ARG A 1 90 ? 12.810 0.407 -10.978 1.00 85.94 90 ARG A CA 1
ATOM 720 C C . ARG A 1 90 ? 13.260 1.381 -12.061 1.00 85.94 90 ARG A C 1
ATOM 722 O O . ARG A 1 90 ? 13.802 2.431 -11.738 1.00 85.94 90 ARG A O 1
ATOM 729 N N . ASN A 1 91 ? 13.028 1.040 -13.328 1.00 83.94 91 ASN A N 1
ATOM 730 C CA . ASN A 1 91 ? 13.418 1.858 -14.472 1.00 83.94 91 ASN A CA 1
ATOM 731 C C . ASN A 1 91 ? 12.215 2.207 -15.342 1.00 83.94 91 ASN A C 1
ATOM 733 O O . ASN A 1 91 ? 11.223 1.485 -15.378 1.00 83.94 91 ASN A O 1
ATOM 737 N N . VAL A 1 92 ? 12.340 3.284 -16.120 1.00 78.88 92 VAL A N 1
ATOM 738 C CA . VAL A 1 92 ? 11.260 3.763 -16.997 1.00 78.88 92 VAL A CA 1
ATOM 739 C C . VAL A 1 92 ? 10.792 2.704 -17.998 1.00 78.88 92 VAL A C 1
ATOM 741 O O . VAL A 1 92 ? 9.619 2.685 -18.335 1.00 78.88 92 VAL A O 1
ATOM 744 N N . ASN A 1 93 ? 11.691 1.808 -18.417 1.00 81.44 93 ASN A N 1
ATOM 745 C CA . ASN A 1 93 ? 11.424 0.766 -19.408 1.00 81.44 93 ASN A CA 1
ATOM 746 C C . ASN A 1 93 ? 10.829 -0.516 -18.799 1.00 81.44 93 ASN A C 1
ATOM 748 O O . ASN A 1 93 ? 10.391 -1.397 -19.537 1.00 81.44 93 ASN A O 1
ATOM 752 N N . ASP A 1 94 ? 10.796 -0.637 -17.468 1.00 80.12 94 ASP A N 1
ATOM 753 C CA . ASP A 1 94 ? 10.302 -1.824 -16.761 1.00 80.12 94 ASP A CA 1
ATOM 754 C C . ASP A 1 94 ? 8.767 -1.803 -16.632 1.00 80.12 94 ASP A C 1
ATOM 756 O O . ASP A 1 94 ? 8.214 -1.976 -15.551 1.00 80.12 94 ASP A O 1
ATOM 760 N N . HIS A 1 95 ? 8.050 -1.556 -17.730 1.00 69.25 95 HIS A N 1
ATOM 761 C CA . HIS A 1 95 ? 6.601 -1.349 -17.701 1.00 69.25 95 HIS A CA 1
ATOM 762 C C . HIS A 1 95 ? 5.806 -2.589 -17.221 1.00 69.25 95 HIS A C 1
ATOM 764 O O . HIS A 1 95 ? 6.118 -3.714 -17.631 1.00 69.25 95 HIS A O 1
ATOM 770 N N . PRO A 1 96 ? 4.732 -2.403 -16.419 1.00 69.69 96 PRO A N 1
ATOM 771 C CA . PRO A 1 96 ? 3.837 -3.448 -15.928 1.00 69.69 96 PRO A CA 1
ATOM 772 C C . PRO A 1 96 ? 3.208 -4.269 -17.041 1.00 69.69 96 PRO A C 1
ATOM 774 O O . PRO A 1 96 ? 2.791 -3.767 -18.089 1.00 69.69 96 PRO A O 1
ATOM 777 N N . ARG A 1 97 ? 3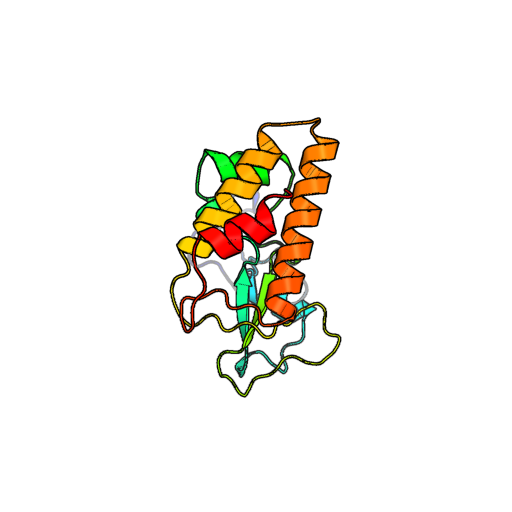.017 -5.555 -16.735 1.00 68.44 97 ARG A N 1
ATOM 778 C CA . ARG A 1 97 ? 2.132 -6.432 -17.501 1.00 68.44 97 ARG A CA 1
ATOM 779 C C . ARG A 1 97 ? 0.734 -5.819 -17.519 1.00 68.44 97 ARG A C 1
ATOM 781 O O . ARG A 1 97 ? 0.101 -5.682 -16.468 1.00 68.44 97 ARG A O 1
ATOM 788 N N . LYS A 1 98 ? 0.236 -5.477 -18.709 1.00 67.06 98 LYS A N 1
ATOM 789 C CA . LYS A 1 98 ? -1.153 -5.035 -18.885 1.00 67.06 98 LYS A CA 1
ATOM 790 C C . LYS A 1 98 ? -2.093 -6.071 -18.255 1.00 67.06 98 LYS A C 1
ATOM 792 O O . LYS A 1 98 ? -1.980 -7.259 -18.537 1.00 67.06 98 LYS A O 1
ATOM 797 N N . GLY A 1 99 ? -2.993 -5.616 -17.383 1.00 71.19 99 GLY A N 1
ATOM 798 C CA . GLY A 1 99 ? -3.991 -6.464 -16.721 1.00 71.19 99 GLY A CA 1
ATOM 799 C C . GLY A 1 99 ? -3.557 -7.130 -15.408 1.00 71.19 99 GLY A C 1
ATOM 800 O O . GLY A 1 99 ? -4.384 -7.799 -14.793 1.00 71.19 99 GLY A O 1
ATOM 801 N N . SER A 1 100 ? -2.318 -6.944 -14.928 1.00 85.19 100 SER A N 1
ATOM 802 C CA . SER A 1 100 ? -1.927 -7.481 -13.615 1.00 85.19 100 SER A CA 1
ATOM 803 C C . SER A 1 100 ? -2.490 -6.645 -12.454 1.00 85.19 100 SER A C 1
ATOM 805 O O . SER A 1 100 ? -2.307 -5.425 -12.436 1.00 85.19 100 SER A O 1
ATOM 807 N N . PRO A 1 101 ? -3.101 -7.268 -11.426 1.00 88.75 101 PRO A N 1
ATOM 808 C CA . PRO A 1 101 ? -3.514 -6.558 -10.216 1.00 88.75 101 PRO A CA 1
ATOM 809 C C . PRO A 1 101 ? -2.337 -6.214 -9.284 1.00 88.75 101 PRO A C 1
ATOM 811 O O . PRO A 1 101 ? -2.524 -5.441 -8.346 1.00 88.75 101 PRO A O 1
ATOM 814 N N . TRP A 1 102 ? -1.149 -6.778 -9.529 1.00 92.25 102 TRP A N 1
ATOM 815 C CA . TRP A 1 102 ? 0.008 -6.701 -8.629 1.00 92.25 102 TRP A CA 1
ATOM 816 C C . TRP A 1 102 ? 1.018 -5.615 -8.993 1.00 92.25 102 TRP A C 1
ATOM 818 O O . TRP A 1 102 ? 1.792 -5.212 -8.130 1.00 92.25 102 TRP A O 1
ATOM 828 N N . PHE A 1 103 ? 1.022 -5.138 -10.240 1.00 91.88 103 PHE A N 1
ATOM 829 C CA . PHE A 1 103 ? 2.049 -4.225 -10.749 1.00 91.88 103 PHE A CA 1
ATOM 830 C C . PHE A 1 103 ? 1.451 -2.890 -11.184 1.00 91.88 103 PHE A C 1
ATOM 832 O O . PHE A 1 103 ? 0.339 -2.847 -11.713 1.00 91.88 103 PHE A O 1
ATOM 839 N N . GLY A 1 104 ? 2.198 -1.809 -10.961 1.00 89.69 104 GLY A N 1
ATOM 840 C CA . GLY A 1 104 ? 1.847 -0.464 -11.401 1.00 89.69 104 GLY A CA 1
ATOM 841 C C . GLY A 1 104 ? 2.864 0.157 -12.352 1.00 89.69 104 GLY A C 1
ATOM 842 O O . GLY A 1 104 ? 3.902 -0.430 -12.632 1.00 89.69 104 GLY A O 1
ATOM 843 N N . ASN A 1 105 ? 2.532 1.338 -12.874 1.00 87.44 105 ASN A N 1
ATOM 844 C CA . ASN A 1 105 ? 3.356 2.108 -13.815 1.00 87.44 105 ASN A CA 1
ATOM 845 C C . ASN A 1 105 ? 4.121 3.253 -13.127 1.00 87.44 105 ASN A C 1
ATOM 847 O O . ASN A 1 105 ? 5.011 3.848 -13.731 1.00 87.44 105 ASN A O 1
ATOM 851 N N . ALA A 1 106 ? 3.746 3.609 -11.894 1.00 86.38 106 ALA A N 1
ATOM 852 C CA . ALA A 1 106 ? 4.335 4.739 -11.186 1.00 86.38 106 ALA A CA 1
ATOM 853 C C . ALA A 1 106 ? 5.777 4.437 -10.765 1.00 86.38 106 ALA A C 1
ATOM 855 O O . ALA A 1 106 ? 6.080 3.340 -10.303 1.00 86.38 106 ALA A O 1
ATOM 856 N N . GLN A 1 107 ? 6.659 5.426 -10.883 1.00 78.69 107 GLN A N 1
ATOM 857 C CA . GLN A 1 107 ? 8.052 5.308 -10.460 1.00 78.69 107 GLN A CA 1
ATOM 858 C C . GLN A 1 107 ? 8.233 5.783 -9.016 1.00 78.69 107 GLN A C 1
ATOM 860 O O . GLN A 1 107 ? 7.786 6.872 -8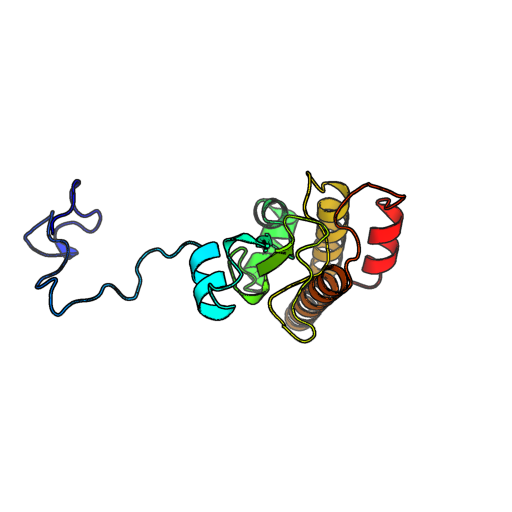.645 1.00 78.69 107 GLN A O 1
ATOM 865 N N . HIS A 1 108 ? 8.916 4.975 -8.204 1.00 72.06 108 HIS A N 1
ATOM 866 C CA . HIS A 1 108 ? 9.213 5.266 -6.799 1.00 72.06 108 HIS A CA 1
ATOM 867 C C . HIS A 1 108 ? 10.709 5.560 -6.638 1.00 72.06 108 HIS A C 1
ATOM 869 O O . HIS A 1 108 ? 11.486 4.730 -6.178 1.00 72.06 108 HIS A O 1
ATOM 875 N N . ASN A 1 109 ? 11.118 6.746 -7.098 1.00 68.94 109 ASN A N 1
ATOM 876 C CA . ASN A 1 109 ? 12.538 7.092 -7.259 1.00 68.94 109 ASN A CA 1
ATOM 877 C C . ASN A 1 109 ? 13.073 8.026 -6.158 1.00 68.94 109 ASN A C 1
ATOM 879 O O . ASN A 1 109 ? 14.239 8.409 -6.206 1.00 68.94 109 ASN A O 1
ATOM 883 N N . SER A 1 110 ? 12.234 8.461 -5.209 1.00 67.56 110 SER A N 1
ATOM 884 C CA . SER A 1 110 ? 12.658 9.223 -4.024 1.00 67.56 110 SER A CA 1
ATOM 885 C C . SER A 1 110 ? 11.547 9.285 -2.964 1.00 67.56 110 SER A C 1
ATOM 887 O O . SER A 1 110 ? 10.469 8.715 -3.149 1.00 67.56 110 SER A O 1
ATOM 889 N N . ASN A 1 111 ? 11.817 9.985 -1.860 1.00 75.19 111 ASN A N 1
A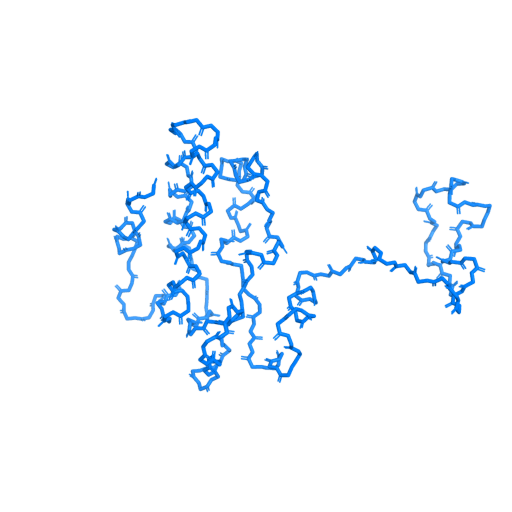TOM 890 C CA . ASN A 1 111 ? 10.861 10.268 -0.793 1.00 75.19 111 ASN A CA 1
ATOM 891 C C . ASN A 1 111 ? 9.628 11.030 -1.305 1.00 75.19 111 ASN A C 1
ATOM 893 O O . ASN A 1 111 ? 9.727 11.911 -2.158 1.00 75.19 111 ASN A O 1
ATOM 897 N N . HIS A 1 112 ? 8.464 10.717 -0.739 1.00 78.44 112 HIS A N 1
ATOM 898 C CA . HIS A 1 112 ? 7.160 11.216 -1.185 1.00 78.44 112 HIS A CA 1
ATOM 899 C C . HIS A 1 112 ? 6.319 11.772 -0.027 1.00 78.44 112 HIS A C 1
ATOM 901 O O . HIS A 1 112 ? 5.194 11.342 0.221 1.00 78.44 112 HIS A O 1
ATOM 907 N N . GLU A 1 113 ? 6.869 12.748 0.695 1.00 83.19 113 GLU A N 1
ATOM 908 C CA . GLU A 1 113 ? 6.228 13.349 1.877 1.00 83.19 113 GLU A CA 1
ATOM 909 C C . GLU A 1 113 ? 4.871 13.991 1.565 1.00 83.19 113 GLU A C 1
ATOM 911 O O . GLU A 1 113 ? 3.916 13.799 2.312 1.00 83.19 113 GLU A O 1
ATOM 916 N N . ALA A 1 114 ? 4.762 14.690 0.431 1.00 80.81 114 ALA A N 1
ATOM 917 C CA . ALA A 1 114 ? 3.518 15.301 -0.043 1.00 80.81 114 ALA A CA 1
ATOM 918 C C . ALA A 1 114 ? 2.390 14.269 -0.218 1.00 80.81 114 ALA A C 1
ATOM 920 O O . ALA A 1 114 ? 1.271 14.457 0.263 1.00 80.81 114 ALA A O 1
ATOM 921 N N . TYR A 1 115 ? 2.708 13.146 -0.872 1.00 84.81 115 TYR A N 1
ATOM 922 C CA . TYR A 1 115 ? 1.788 12.025 -1.050 1.00 84.81 115 TYR A CA 1
ATOM 923 C C . TYR A 1 115 ? 1.406 11.416 0.305 1.00 84.81 115 TYR A C 1
ATOM 925 O O . TYR A 1 115 ? 0.217 11.284 0.596 1.00 84.81 115 TYR A O 1
ATOM 933 N N . SER A 1 116 ? 2.388 11.129 1.171 1.00 88.81 116 SER A N 1
ATOM 934 C CA . SER A 1 116 ? 2.129 10.616 2.524 1.00 88.81 116 SER A CA 1
ATOM 935 C C . SER A 1 116 ? 1.224 11.558 3.329 1.00 88.81 116 SER A C 1
ATOM 937 O O . SER A 1 116 ? 0.283 11.106 3.981 1.00 88.81 116 SER A O 1
ATOM 939 N N . GLY A 1 117 ? 1.447 12.871 3.241 1.00 89.25 117 GLY A N 1
ATOM 940 C CA . GLY A 1 117 ? 0.636 13.889 3.907 1.00 89.25 117 GLY A CA 1
ATOM 941 C C . GLY A 1 117 ? -0.809 13.927 3.406 1.00 89.25 117 GLY A C 1
ATOM 942 O O . GLY A 1 117 ? -1.737 13.952 4.215 1.00 89.25 117 GLY A O 1
ATOM 943 N N . ALA A 1 118 ? -1.023 13.882 2.089 1.00 88.56 118 ALA A N 1
ATOM 944 C CA . ALA A 1 118 ? -2.367 13.869 1.508 1.00 88.56 118 ALA A CA 1
ATOM 945 C C . ALA A 1 118 ? -3.143 12.590 1.872 1.00 88.56 118 ALA A C 1
ATOM 947 O O . ALA A 1 118 ? -4.314 12.656 2.256 1.00 88.56 118 ALA A O 1
ATOM 948 N N . VAL A 1 119 ? -2.479 11.430 1.829 1.00 92.75 119 VAL A N 1
ATOM 949 C CA . VAL A 1 119 ? -3.073 10.149 2.240 1.00 92.75 119 VAL A CA 1
ATOM 950 C C . VAL A 1 119 ? -3.414 10.161 3.734 1.00 92.75 119 VAL A C 1
ATOM 952 O O . VAL A 1 119 ? -4.519 9.760 4.104 1.00 92.75 119 VAL A O 1
ATOM 955 N N . GLN A 1 120 ? -2.531 10.687 4.591 1.00 94.44 120 GLN A N 1
ATOM 956 C CA . GLN A 1 120 ? -2.802 10.829 6.026 1.00 94.44 120 GLN A CA 1
ATOM 957 C C . GLN A 1 120 ? -4.039 11.701 6.277 1.00 94.44 120 GLN A C 1
ATOM 959 O O . GLN A 1 120 ? -4.928 11.301 7.030 1.00 94.44 120 GLN A O 1
ATOM 964 N N . ARG A 1 121 ? -4.140 12.865 5.617 1.00 92.06 121 ARG A N 1
ATOM 965 C CA . ARG A 1 121 ? -5.306 13.757 5.745 1.00 92.06 121 ARG A CA 1
ATOM 966 C C . ARG A 1 121 ? -6.609 13.065 5.346 1.00 92.06 121 ARG A C 1
ATOM 968 O O . ARG A 1 121 ? -7.612 13.232 6.038 1.00 92.06 121 ARG A O 1
ATOM 975 N N . ALA A 1 122 ? -6.601 12.281 4.268 1.00 93.75 122 ALA A N 1
ATOM 976 C CA . ALA A 1 122 ? -7.769 11.509 3.845 1.00 93.75 122 ALA A CA 1
ATOM 977 C C . ALA A 1 122 ? -8.171 10.461 4.899 1.00 93.75 122 ALA A C 1
ATOM 979 O O . ALA A 1 122 ? -9.342 10.369 5.261 1.00 93.75 122 ALA A O 1
ATOM 980 N N . ILE A 1 123 ? -7.207 9.725 5.459 1.00 95.69 123 ILE A N 1
ATOM 981 C CA . ILE A 1 123 ? -7.458 8.726 6.513 1.00 95.69 123 ILE A CA 1
ATOM 982 C C . ILE A 1 123 ? -8.066 9.372 7.762 1.00 95.69 123 ILE A C 1
ATOM 984 O O . ILE A 1 123 ? -9.068 8.878 8.277 1.00 95.69 123 ILE A O 1
ATOM 988 N N . VAL A 1 124 ? -7.514 10.498 8.224 1.00 94.88 124 VAL A N 1
ATOM 989 C CA . VAL A 1 124 ? -8.043 11.236 9.386 1.00 94.88 124 VAL A CA 1
ATOM 990 C C . VAL A 1 124 ? -9.449 11.784 9.105 1.00 94.88 124 VAL A C 1
ATOM 992 O O . VAL A 1 124 ? -10.334 11.712 9.962 1.00 94.88 124 VAL A O 1
ATOM 995 N N . ARG A 1 125 ? -9.715 12.275 7.886 1.00 94.06 125 ARG A N 1
ATOM 996 C CA . ARG A 1 125 ? -11.059 12.730 7.493 1.00 94.06 125 ARG A CA 1
ATOM 997 C C . ARG A 1 125 ? -12.077 11.592 7.514 1.00 94.06 125 ARG A C 1
ATOM 999 O O . ARG A 1 125 ? -13.181 11.781 8.018 1.00 94.06 125 ARG A O 1
ATOM 1006 N N . ILE A 1 126 ? -11.696 10.415 7.022 1.00 94.69 126 ILE A N 1
ATOM 1007 C CA . ILE A 1 126 ? -12.533 9.217 7.080 1.00 94.69 126 ILE A CA 1
ATOM 1008 C C . ILE A 1 126 ? -12.777 8.804 8.536 1.00 94.69 126 ILE A C 1
ATOM 1010 O O . ILE A 1 126 ? -13.928 8.626 8.921 1.00 94.69 126 ILE A O 1
ATOM 1014 N N . GLY A 1 127 ? -11.729 8.697 9.358 1.00 93.81 127 GLY A N 1
ATOM 1015 C CA . GLY A 1 127 ? -11.833 8.236 10.749 1.00 93.81 127 GLY A CA 1
ATOM 1016 C C . GLY A 1 127 ? -12.588 9.182 11.690 1.00 93.81 127 GLY A C 1
ATOM 1017 O O . GLY A 1 127 ? -13.076 8.747 12.728 1.00 93.81 127 GLY A O 1
ATOM 1018 N N . SER A 1 128 ? -12.738 10.456 11.322 1.00 92.06 128 SER A N 1
ATOM 1019 C CA . SER A 1 128 ? -13.465 11.455 12.123 1.00 92.06 128 SER A CA 1
ATOM 1020 C C . SER A 1 128 ? -14.979 11.493 11.875 1.00 92.06 128 SER A C 1
ATOM 1022 O O . SER A 1 128 ? -15.677 12.263 12.534 1.00 92.06 128 SER A O 1
ATOM 1024 N N . LYS A 1 129 ? -15.516 10.710 10.925 1.00 90.00 129 LYS A N 1
ATOM 1025 C CA . LYS A 1 129 ? -16.939 10.770 10.541 1.00 90.00 129 LYS A CA 1
ATOM 1026 C C . LYS A 1 129 ? -17.538 9.393 10.248 1.00 90.00 129 LYS A C 1
ATOM 1028 O O . LYS A 1 129 ? -16.859 8.489 9.775 1.00 90.00 129 LYS A O 1
ATOM 1033 N N . GLY A 1 130 ? -18.852 9.275 10.440 1.00 86.25 130 GLY A N 1
ATOM 1034 C CA . GLY A 1 130 ? -19.628 8.081 10.088 1.00 86.25 130 GLY A CA 1
ATOM 1035 C C . GLY A 1 130 ? -19.451 6.901 11.048 1.00 86.25 130 GLY A C 1
ATOM 1036 O O . GLY A 1 130 ? -18.709 6.972 12.023 1.00 86.25 130 GLY A O 1
ATOM 1037 N N . SER A 1 131 ? -20.165 5.810 10.772 1.00 88.69 131 SER A N 1
ATOM 1038 C CA . SER A 1 131 ? -20.082 4.566 11.540 1.00 88.69 131 SER A CA 1
ATOM 1039 C C . SER A 1 131 ? -18.822 3.765 11.205 1.00 88.69 131 SER A C 1
ATOM 1041 O O . SER A 1 131 ? -18.243 3.914 10.130 1.00 88.69 131 SER A O 1
ATOM 1043 N N . CYS A 1 132 ? -18.436 2.839 12.086 1.00 86.25 132 CYS A N 1
ATOM 1044 C CA . CYS A 1 132 ? -17.285 1.953 11.875 1.00 86.25 132 CYS A CA 1
ATOM 1045 C C . CYS A 1 132 ? -17.326 1.239 10.502 1.00 86.25 132 CYS A C 1
ATOM 1047 O O . CYS A 1 132 ? -16.340 1.237 9.764 1.00 86.25 132 CYS A O 1
ATOM 1049 N N . LEU A 1 133 ? -18.494 0.729 10.088 1.00 87.75 133 LEU A N 1
ATOM 1050 C CA . LEU A 1 133 ? -18.667 0.079 8.782 1.00 87.75 133 LEU A CA 1
ATOM 1051 C C . LEU A 1 133 ? -18.462 1.050 7.604 1.00 87.75 133 LEU A C 1
ATOM 1053 O O . LEU A 1 133 ? -17.857 0.687 6.590 1.00 87.75 133 LEU A O 1
ATOM 1057 N N . GLN A 1 134 ? -18.944 2.290 7.736 1.00 90.75 134 GLN A N 1
ATOM 1058 C CA . GLN A 1 134 ? -18.755 3.332 6.724 1.00 90.75 134 GLN A CA 1
ATOM 1059 C C . GLN A 1 134 ? -17.281 3.730 6.614 1.00 90.75 134 GLN A C 1
ATOM 1061 O O . GLN A 1 134 ? -16.764 3.849 5.504 1.00 90.75 134 GLN A O 1
ATOM 1066 N N . GLN A 1 135 ? -16.597 3.885 7.748 1.00 93.06 135 GLN A N 1
ATOM 1067 C CA . GLN A 1 135 ? -15.170 4.193 7.797 1.00 93.06 135 GLN A CA 1
ATOM 1068 C C . GLN A 1 135 ? -14.340 3.099 7.123 1.00 93.06 135 GLN A C 1
ATOM 1070 O O . GLN A 1 135 ? -13.581 3.398 6.201 1.00 93.06 135 GLN A O 1
ATOM 1075 N N . LYS A 1 136 ? -14.554 1.825 7.484 1.00 93.88 136 LYS A N 1
ATOM 1076 C CA . LYS A 1 136 ? -13.878 0.683 6.852 1.00 93.88 136 LYS A CA 1
ATOM 1077 C C . LYS A 1 136 ? -14.087 0.660 5.338 1.00 93.88 136 LYS A C 1
ATOM 1079 O O . LYS A 1 136 ? -13.132 0.516 4.578 1.00 93.88 136 LYS A O 1
ATOM 1084 N N . SER A 1 137 ? -15.327 0.851 4.889 1.00 93.25 137 SER A N 1
ATOM 1085 C CA . SER A 1 137 ? -15.659 0.863 3.459 1.00 93.25 137 SER A CA 1
ATOM 1086 C C . SER A 1 137 ? -14.940 1.992 2.713 1.00 93.25 137 SER A C 1
ATOM 1088 O O . SER A 1 137 ? -14.405 1.775 1.626 1.00 93.25 137 SER A O 1
ATOM 1090 N N . LYS A 1 138 ? -14.868 3.187 3.312 1.00 94.94 138 LYS A N 1
ATOM 1091 C CA . LYS A 1 138 ? -14.152 4.337 2.748 1.00 94.94 138 LYS A CA 1
ATOM 1092 C C . LYS A 1 138 ? -12.637 4.145 2.729 1.00 94.94 138 LYS A C 1
ATOM 1094 O O . LYS A 1 138 ? -12.014 4.492 1.732 1.00 94.94 138 LYS A O 1
ATOM 1099 N N . LEU A 1 139 ? -12.049 3.558 3.771 1.00 95.50 139 LEU A N 1
ATOM 1100 C CA . LEU A 1 139 ? -10.616 3.246 3.812 1.00 95.50 139 LEU A CA 1
ATOM 1101 C C . LEU A 1 139 ? -10.224 2.223 2.734 1.00 95.50 139 LEU A C 1
ATOM 1103 O O . LEU A 1 139 ? -9.230 2.408 2.032 1.00 95.50 139 LEU A O 1
ATOM 1107 N N . LEU A 1 140 ? -11.039 1.183 2.532 1.00 95.00 140 LEU A N 1
ATOM 1108 C CA . LEU A 1 140 ? -10.832 0.214 1.450 1.00 95.00 140 LEU A CA 1
ATOM 1109 C C . LEU A 1 140 ? -10.989 0.862 0.065 1.00 95.00 140 LEU A C 1
ATOM 1111 O O . LEU A 1 140 ? -10.222 0.566 -0.854 1.00 95.00 140 LEU A O 1
ATOM 1115 N N . ALA A 1 141 ? -11.957 1.769 -0.094 1.00 93.88 141 ALA A N 1
ATOM 1116 C CA . ALA A 1 141 ? -12.139 2.528 -1.330 1.00 93.88 141 ALA A CA 1
ATOM 1117 C C . ALA A 1 141 ? -10.963 3.484 -1.609 1.00 93.88 141 ALA A C 1
ATOM 1119 O O . ALA A 1 141 ? -10.516 3.574 -2.757 1.00 93.88 141 ALA A O 1
ATOM 1120 N N . LEU A 1 142 ? -10.421 4.126 -0.569 1.00 94.50 142 LEU A N 1
ATOM 1121 C CA . LEU A 1 142 ? -9.206 4.936 -0.638 1.00 94.50 142 LEU A CA 1
ATOM 1122 C C . LEU A 1 142 ? -8.026 4.081 -1.115 1.00 94.50 142 LEU A C 1
ATOM 1124 O O . LEU A 1 142 ? -7.445 4.387 -2.152 1.00 94.50 142 LEU A O 1
ATOM 1128 N N . GLN A 1 143 ? -7.727 2.965 -0.439 1.00 95.56 143 GLN A N 1
ATOM 1129 C CA . GLN A 1 143 ? -6.632 2.060 -0.820 1.00 95.56 143 GLN A CA 1
ATOM 1130 C C . GLN A 1 143 ? -6.768 1.568 -2.270 1.00 95.56 143 GLN A C 1
ATOM 1132 O O . GLN A 1 143 ? -5.800 1.572 -3.034 1.00 95.56 143 GLN A O 1
ATOM 1137 N N . LYS A 1 144 ? -7.983 1.184 -2.682 1.00 93.81 144 LYS A N 1
ATOM 1138 C CA . LYS A 1 144 ? -8.273 0.755 -4.058 1.00 93.81 144 LYS A CA 1
ATOM 1139 C C . LYS A 1 144 ? -8.037 1.873 -5.073 1.00 93.81 144 LYS A C 1
ATOM 1141 O O . LYS A 1 144 ? -7.562 1.597 -6.175 1.00 93.81 144 LYS A O 1
ATOM 1146 N N . SER A 1 145 ? -8.373 3.112 -4.729 1.00 92.38 145 SER A N 1
ATOM 1147 C CA . SER A 1 145 ? -8.152 4.266 -5.602 1.00 92.38 145 SER A CA 1
ATOM 1148 C C . SER A 1 145 ? -6.674 4.595 -5.725 1.00 92.38 145 SER A C 1
ATOM 1150 O O . SER A 1 145 ? -6.191 4.676 -6.849 1.00 92.38 145 SER A O 1
ATOM 1152 N N . LEU A 1 146 ? -5.938 4.638 -4.612 1.00 92.56 146 LEU A N 1
ATOM 1153 C CA . LEU A 1 146 ? -4.484 4.806 -4.620 1.00 92.56 146 LEU A CA 1
ATOM 1154 C C . LEU A 1 146 ? -3.810 3.733 -5.488 1.00 92.56 146 LEU A C 1
ATOM 1156 O O . LEU A 1 146 ? -3.042 4.064 -6.387 1.00 92.56 146 LEU A O 1
ATOM 1160 N N . ARG A 1 147 ? -4.184 2.452 -5.337 1.00 93.00 147 ARG A N 1
ATOM 1161 C CA . ARG A 1 147 ? -3.690 1.370 -6.210 1.00 93.00 147 ARG A CA 1
ATOM 1162 C C . ARG A 1 147 ? -3.913 1.675 -7.692 1.00 93.00 147 ARG A C 1
ATOM 1164 O O . ARG A 1 147 ? -2.999 1.495 -8.489 1.00 93.00 147 ARG A O 1
ATOM 1171 N N . ARG A 1 148 ? -5.108 2.136 -8.072 1.00 90.31 148 ARG A N 1
ATOM 1172 C CA . ARG A 1 148 ? -5.429 2.470 -9.471 1.00 90.31 148 ARG A CA 1
ATOM 1173 C C . ARG A 1 148 ? -4.587 3.628 -9.997 1.00 90.31 148 ARG A C 1
ATOM 1175 O O . ARG A 1 148 ? -4.168 3.575 -11.149 1.00 90.31 148 ARG A O 1
ATOM 1182 N N . MET A 1 149 ? -4.329 4.638 -9.172 1.00 87.81 149 MET A N 1
ATOM 1183 C CA . MET A 1 149 ? -3.472 5.771 -9.533 1.00 87.81 149 MET A CA 1
ATOM 1184 C C . MET A 1 149 ? -2.047 5.284 -9.828 1.00 87.81 149 MET A C 1
ATOM 1186 O O . MET A 1 149 ? -1.507 5.530 -10.907 1.00 87.81 149 MET A O 1
ATOM 1190 N N . LEU A 1 150 ? -1.492 4.451 -8.942 1.00 89.00 150 LEU A N 1
ATOM 1191 C CA . LEU A 1 150 ? -0.182 3.824 -9.142 1.00 89.00 150 LEU A CA 1
ATOM 1192 C C . LEU A 1 150 ? -0.142 2.926 -10.386 1.00 89.00 150 LEU A C 1
ATOM 1194 O O . LEU A 1 150 ? 0.842 2.913 -11.128 1.00 89.00 150 LEU A O 1
ATOM 1198 N N . GLN A 1 151 ? -1.230 2.201 -10.659 1.00 89.00 151 GLN A N 1
ATOM 1199 C CA . GLN A 1 151 ? -1.380 1.389 -11.868 1.00 89.00 151 GLN A CA 1
ATOM 1200 C C . GLN A 1 151 ? -1.402 2.217 -13.151 1.00 89.00 151 GLN A C 1
ATOM 1202 O O . GLN A 1 151 ? -0.871 1.770 -14.165 1.00 89.00 151 GLN A O 1
ATOM 1207 N N . ARG A 1 152 ? -1.967 3.424 -13.117 1.00 86.75 152 ARG A N 1
ATOM 1208 C CA . ARG A 1 152 ? -1.989 4.350 -14.259 1.00 86.75 152 ARG A CA 1
ATOM 1209 C C . ARG A 1 152 ? -0.668 5.077 -14.478 1.00 86.75 152 ARG A C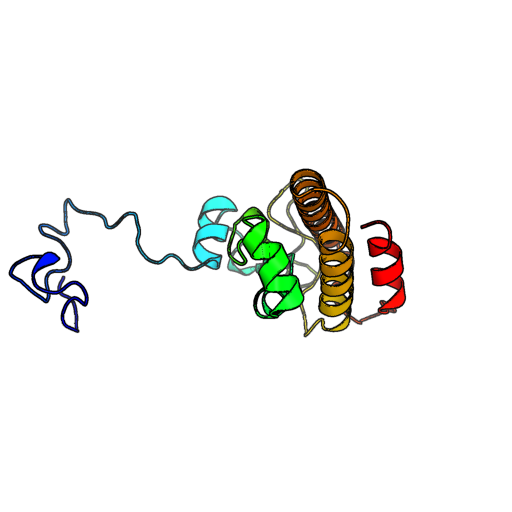 1
ATOM 1211 O O . ARG A 1 152 ? -0.477 5.649 -15.543 1.00 86.75 152 ARG A O 1
ATOM 1218 N N . GLY A 1 153 ? 0.237 5.024 -13.506 1.00 82.50 153 GLY A N 1
ATOM 1219 C CA . GLY A 1 153 ? 1.499 5.751 -13.571 1.00 82.50 153 GLY A CA 1
ATOM 1220 C C . GLY A 1 153 ? 1.389 7.175 -13.056 1.00 82.50 153 GLY A C 1
ATOM 1221 O O . GLY A 1 153 ? 2.260 7.988 -13.346 1.00 82.50 153 GLY A O 1
ATOM 1222 N N . GLU A 1 154 ? 0.338 7.477 -12.289 1.00 81.69 154 GLU A N 1
ATOM 1223 C CA . GLU A 1 154 ? 0.227 8.763 -11.615 1.00 81.69 154 GLU A CA 1
ATOM 1224 C C . GLU A 1 154 ? 1.417 8.897 -10.647 1.00 81.69 154 GLU A C 1
ATOM 1226 O O . GLU A 1 154 ? 1.680 7.985 -9.853 1.00 81.69 154 GLU A O 1
ATOM 1231 N N . PRO A 1 155 ? 2.213 9.969 -10.769 1.00 66.12 155 PRO A N 1
ATOM 1232 C CA . PRO A 1 155 ? 3.525 10.023 -10.148 1.00 66.12 155 PRO A CA 1
ATOM 1233 C C . PRO A 1 155 ? 3.403 10.118 -8.628 1.00 66.12 155 PRO A C 1
ATOM 1235 O O . PRO A 1 155 ? 2.834 11.064 -8.115 1.00 66.12 155 PRO A O 1
ATOM 1238 N N . ILE A 1 156 ? 4.061 9.229 -7.882 1.00 67.81 156 ILE A N 1
ATOM 1239 C CA . ILE A 1 156 ? 4.181 9.339 -6.410 1.00 67.81 156 ILE A CA 1
ATOM 1240 C C . ILE A 1 156 ? 5.024 10.578 -6.002 1.00 67.81 156 ILE A C 1
ATOM 1242 O O . ILE A 1 156 ? 5.152 10.927 -4.833 1.00 67.81 156 ILE A O 1
ATOM 1246 N N . MET A 1 157 ? 5.642 11.246 -6.981 1.00 56.81 157 MET A N 1
ATOM 1247 C CA . MET A 1 157 ? 6.891 11.979 -6.846 1.00 56.81 157 MET A CA 1
ATOM 1248 C C . MET A 1 157 ? 6.956 13.259 -7.696 1.00 56.81 157 MET A C 1
ATOM 1250 O O . MET A 1 157 ? 6.378 13.364 -8.774 1.00 56.81 157 MET A O 1
ATOM 1254 N N . LYS A 1 158 ? 7.752 14.219 -7.208 1.00 47.75 158 LYS A N 1
ATOM 1255 C CA . LYS A 1 158 ? 7.839 15.637 -7.604 1.00 47.75 158 LYS A CA 1
ATOM 1256 C C . LYS A 1 158 ? 8.700 15.932 -8.852 1.00 47.75 158 LYS A C 1
ATOM 1258 O O . LYS A 1 158 ? 9.459 16.899 -8.849 1.00 47.75 158 LYS A O 1
ATOM 1263 N N . ARG A 1 159 ? 8.620 15.148 -9.934 1.00 41.94 159 ARG A N 1
ATOM 1264 C CA . ARG A 1 159 ? 9.188 15.577 -11.233 1.00 41.94 159 ARG A CA 1
ATOM 1265 C C . ARG A 1 159 ? 8.063 15.807 -12.236 1.00 41.94 159 ARG A C 1
ATOM 1267 O O . ARG A 1 159 ? 7.418 14.861 -12.667 1.00 41.94 159 ARG A O 1
ATOM 1274 N N . SER A 1 160 ? 7.866 17.095 -12.542 1.00 39.03 160 SER A N 1
ATOM 1275 C CA . SER A 1 160 ? 6.877 17.679 -13.465 1.00 39.03 160 SER A CA 1
ATOM 1276 C C . SER A 1 160 ? 5.498 18.020 -12.875 1.00 39.03 160 SER A C 1
ATOM 1278 O O . SER A 1 160 ? 4.472 17.724 -13.473 1.00 39.03 160 SER A O 1
ATOM 1280 N N . GLY A 1 161 ? 5.464 18.708 -11.726 1.00 47.84 161 GLY A N 1
ATOM 1281 C CA . GLY A 1 161 ? 4.307 19.547 -11.368 1.00 47.84 161 GLY A CA 1
ATOM 1282 C C . GLY A 1 161 ? 3.290 18.977 -10.379 1.00 47.84 161 GLY A C 1
ATOM 1283 O O . GLY A 1 161 ? 2.289 19.644 -10.138 1.00 47.84 161 GLY A O 1
ATOM 1284 N N . ALA A 1 162 ? 3.531 17.809 -9.772 1.00 56.12 162 ALA A N 1
ATOM 1285 C CA . ALA A 1 162 ? 2.648 17.299 -8.725 1.00 56.12 162 ALA A CA 1
ATOM 1286 C C . ALA A 1 162 ? 2.816 18.040 -7.390 1.00 56.12 162 ALA A C 1
ATOM 1288 O O . ALA A 1 162 ? 3.904 18.044 -6.812 1.00 56.12 162 ALA A O 1
ATOM 1289 N N . THR A 1 163 ? 1.745 18.682 -6.916 1.00 61.00 163 THR A N 1
ATOM 1290 C CA . THR A 1 163 ? 1.700 19.454 -5.662 1.00 61.00 163 THR A CA 1
ATOM 1291 C C . THR A 1 163 ? 0.774 18.790 -4.647 1.00 61.00 163 THR A C 1
ATOM 1293 O O . THR A 1 163 ? -0.122 18.031 -5.015 1.00 61.00 163 THR A O 1
ATOM 1296 N N . ASP A 1 164 ? 0.934 19.121 -3.365 1.00 63.03 164 ASP A N 1
ATOM 1297 C CA . ASP A 1 164 ? 0.013 18.725 -2.291 1.00 63.03 164 ASP A CA 1
ATOM 1298 C C . ASP A 1 164 ? -1.453 19.012 -2.648 1.00 63.03 164 ASP A C 1
ATOM 1300 O O . ASP A 1 164 ? -2.327 18.197 -2.369 1.00 63.03 164 ASP A O 1
ATOM 1304 N N . GLN A 1 165 ? -1.716 20.127 -3.340 1.00 63.38 165 GLN A N 1
ATOM 1305 C CA . GLN A 1 165 ? -3.056 20.514 -3.790 1.00 63.38 165 GLN A CA 1
ATOM 1306 C C . GLN A 1 165 ? -3.648 19.557 -4.830 1.00 63.38 165 GLN A C 1
ATOM 1308 O O . GLN A 1 165 ? -4.862 19.362 -4.842 1.00 63.38 165 GLN A O 1
ATOM 1313 N N . GLN A 1 166 ? -2.829 18.954 -5.696 1.00 68.88 166 GLN A N 1
ATOM 1314 C CA . GLN A 1 166 ? -3.321 17.976 -6.669 1.00 68.88 166 GLN A CA 1
ATOM 1315 C C . GLN A 1 166 ? -3.807 16.709 -5.966 1.00 68.88 166 GLN A C 1
ATOM 1317 O O . GLN A 1 166 ? -4.921 16.250 -6.221 1.00 68.88 166 GLN A O 1
ATOM 1322 N N . TRP A 1 167 ? -3.015 16.192 -5.024 1.00 72.19 167 TRP A N 1
ATOM 1323 C CA . TRP A 1 167 ? -3.400 15.033 -4.219 1.00 72.19 167 TRP A CA 1
ATOM 1324 C C . TRP A 1 167 ? -4.580 15.345 -3.308 1.00 72.19 167 TRP A C 1
ATOM 1326 O O . TRP A 1 167 ? -5.523 14.562 -3.249 1.00 72.19 167 TRP A O 1
ATOM 1336 N N . ASP A 1 168 ? -4.587 16.513 -2.666 1.00 68.75 168 ASP A N 1
ATOM 1337 C CA . ASP A 1 168 ? -5.725 16.961 -1.866 1.00 68.75 168 ASP A CA 1
ATOM 1338 C C . ASP A 1 168 ? -6.990 17.106 -2.704 1.00 68.75 168 ASP A C 1
ATOM 1340 O O . ASP A 1 168 ? -8.061 16.784 -2.205 1.00 68.75 168 ASP A O 1
ATOM 1344 N N . GLY A 1 169 ? -6.896 17.551 -3.960 1.00 69.56 169 GLY A N 1
ATOM 1345 C CA . GLY A 1 169 ? -8.025 17.612 -4.885 1.00 69.56 169 GLY A CA 1
ATOM 1346 C C . GLY A 1 169 ? -8.591 16.226 -5.194 1.00 69.56 169 GLY A C 1
ATOM 1347 O O . GLY A 1 169 ? -9.794 16.009 -5.054 1.00 69.56 169 GLY A O 1
ATOM 1348 N N . ILE A 1 170 ? -7.723 15.272 -5.541 1.00 69.25 170 ILE A N 1
ATOM 1349 C CA . ILE A 1 170 ? -8.120 13.893 -5.865 1.00 69.25 170 ILE A CA 1
ATOM 1350 C C . ILE A 1 170 ? -8.694 13.176 -4.636 1.00 69.25 170 ILE A C 1
ATOM 1352 O O . ILE A 1 170 ? -9.682 12.446 -4.730 1.00 69.25 170 ILE A O 1
ATOM 1356 N N . LEU A 1 171 ? -8.101 13.409 -3.465 1.00 80.19 171 LEU A N 1
ATOM 1357 C CA . LEU A 1 171 ? -8.472 12.753 -2.214 1.00 80.19 171 LEU A CA 1
ATOM 1358 C C . LEU A 1 171 ? -9.488 13.557 -1.388 1.00 80.19 171 LEU A C 1
ATOM 1360 O O . LEU A 1 171 ? -9.870 13.126 -0.300 1.00 80.19 171 LEU A O 1
ATOM 1364 N N . ARG A 1 172 ? -9.976 14.706 -1.882 1.00 73.56 172 ARG A N 1
ATOM 1365 C CA . ARG A 1 172 ? -10.991 15.529 -1.193 1.00 73.56 172 ARG A CA 1
ATOM 1366 C C . ARG A 1 172 ? -12.299 14.768 -0.971 1.00 73.56 172 ARG A C 1
ATOM 1368 O O . ARG A 1 172 ? -13.009 15.057 -0.014 1.00 73.56 172 ARG A O 1
ATOM 1375 N N . GLY A 1 173 ? -12.611 13.820 -1.856 1.00 67.62 173 GLY A N 1
ATOM 1376 C CA . GLY A 1 173 ? -13.837 13.018 -1.813 1.00 67.62 173 GLY A CA 1
ATOM 1377 C C . GLY A 1 173 ? -13.867 11.911 -0.752 1.00 67.62 173 GLY A C 1
ATOM 1378 O O . GLY A 1 173 ? -14.922 11.308 -0.556 1.00 67.62 173 GLY A O 1
ATOM 1379 N N . TYR A 1 174 ? -12.742 11.643 -0.081 1.00 70.69 174 TYR A N 1
ATOM 1380 C CA . TYR A 1 174 ? -12.619 10.647 0.991 1.00 70.69 174 TYR A CA 1
ATOM 1381 C C . TYR A 1 174 ? -12.674 11.317 2.359 1.00 70.69 174 TYR A C 1
ATOM 1383 O O . TYR A 1 174 ? -13.506 10.890 3.195 1.00 70.69 174 TYR A O 1
#

Foldseek 3Di:
DWAPDFAPVPCVVPPDRTDPDPDPVPDDPPVPDDALQNVLCVVQPVPCVVFWDKAFLQHPVLLVDPQLVVLCVVLVHDRSDQLRIATEGQDQPSADDPPRLRYANEHDPDDQVLLNVLLSVLSNVLSVDDDSVSSSVSNSVSSVVSSVCRRDHVYSDPDPDDGSVVSCVVSVVD